Protein AF-A0A1F3LZX2-F1 (afdb_monomer)

Nearest PDB structures (foldseek):
  1nj1-assembly1_A  TM=4.789E-01  e=1.862E+00  Methanothermobacter thermautotrophicus
  2p1r-assembly2_D  TM=4.042E-01  e=1.239E+00  Salmonella enterica subsp. enterica serovar Typhimurium str. LT2
  8rpt-assembly1_B  TM=3.269E-01  e=1.862E+00  Homo sapiens
  7pb1-assembly1_B-2  TM=2.565E-01  e=4.502E+00  Homo sapiens

Radius of gyration: 14.02 Å; Cα contacts (8 Å, |Δi|>4): 93; chains: 1; bounding box: 33×24×38 Å

pLDDT: mean 84.74, std 18.29, range [30.47, 96.12]

Solvent-accessible surface area (backbone atoms only — not comparable to full-atom values): 5319 Å² total; per-residue (Å²): 135,75,66,58,83,39,42,31,30,54,59,66,54,63,67,39,61,75,76,39,46,67,56,53,53,52,51,51,53,52,45,48,75,74,55,38,47,70,41,68,58,88,82,59,65,61,72,28,57,73,35,41,76,72,74,40,42,84,76,17,51,68,33,40,54,47,40,48,67,59,47,69,86,34,80,43,62,54,69,78,86,84,72,89,71,80,75,128

Sequence (88 aa):
MNLKEKKVGLFIPCYIDQFYPQVGVASLELLQKLGLDVRYPMKQTCCGQPLANSGAEKKAIKTYQNFVRNFSEFDYFSKRAHEYRISE

Secondary structure (DSSP, 8-state):
--GGGSEEE----HHHHHH-HHHHHHHHHHHHHTT-EEE--TT----SHHHHHTT-HHHHHHHHHHHHHHHTT-SEE---TT------

Foldseek 3Di:
DDQLVFEEEEDDAPCCVPPPVVVSVVVVVVCVVVNHNYDYQPQQDHCLVVCVVVVNVVVSVVNPVSVCVSPVVGPYYDDPPPDPDPPD

Mean predicted aligned error: 6.31 Å

Structure (mmCIF, N/CA/C/O backbone):
data_AF-A0A1F3LZX2-F1
#
_entry.id   AF-A0A1F3LZX2-F1
#
loop_
_atom_site.group_PDB
_atom_site.id
_atom_site.type_symbol
_atom_site.label_atom_id
_atom_site.label_alt_id
_atom_site.label_comp_id
_atom_site.label_asym_id
_atom_site.label_entity_id
_atom_site.label_seq_id
_atom_site.pdbx_PDB_ins_code
_atom_site.Cartn_x
_atom_site.Cartn_y
_atom_site.Cartn_z
_atom_site.occupancy
_atom_site.B_iso_or_equiv
_atom_site.auth_seq_id
_atom_site.auth_comp_id
_atom_site.auth_asym_id
_atom_site.auth_atom_id
_atom_site.pdbx_PDB_model_num
ATOM 1 N N . MET A 1 1 ? 4.414 3.241 23.273 1.00 59.94 1 MET A N 1
ATOM 2 C CA . MET A 1 1 ? 3.961 4.034 22.108 1.00 59.94 1 MET A CA 1
ATOM 3 C C . MET A 1 1 ? 2.493 3.710 21.856 1.00 59.94 1 MET A C 1
ATOM 5 O O . MET A 1 1 ? 2.176 2.529 21.798 1.00 59.94 1 MET A O 1
ATOM 9 N N . ASN A 1 2 ? 1.599 4.706 21.805 1.00 72.00 2 ASN A N 1
ATOM 10 C CA . ASN A 1 2 ? 0.157 4.493 21.615 1.00 72.00 2 ASN A CA 1
ATOM 11 C C . ASN A 1 2 ? -0.175 4.460 20.114 1.00 72.00 2 ASN A C 1
ATOM 13 O O . ASN A 1 2 ? -0.091 5.480 19.439 1.00 72.00 2 ASN A O 1
ATOM 17 N N . LEU A 1 3 ? -0.533 3.288 19.586 1.00 72.44 3 LEU A N 1
ATO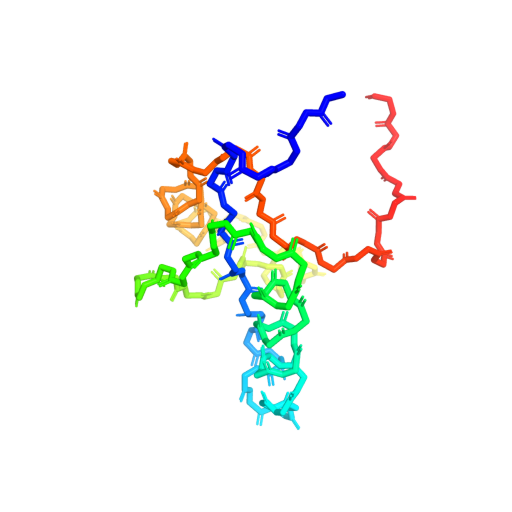M 18 C CA . LEU A 1 3 ? -0.870 3.119 18.167 1.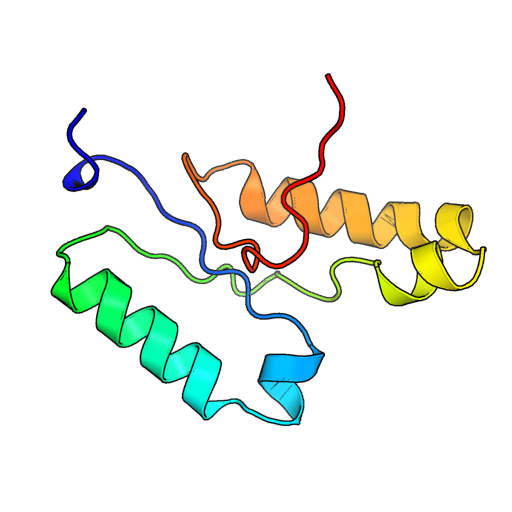00 72.44 3 LEU A CA 1
ATOM 19 C C . LEU A 1 3 ? -2.228 3.737 17.791 1.00 72.44 3 LEU A C 1
ATOM 21 O O . LEU A 1 3 ? -2.480 3.962 16.613 1.00 72.44 3 LEU A O 1
ATOM 25 N N . LYS A 1 4 ? -3.093 4.038 18.767 1.00 75.12 4 LYS A N 1
ATOM 26 C CA . LYS A 1 4 ? -4.449 4.555 18.516 1.00 75.12 4 LYS A CA 1
ATOM 27 C C . LYS A 1 4 ? -4.484 6.015 18.054 1.00 75.12 4 LYS A C 1
ATOM 29 O O . LYS A 1 4 ? -5.470 6.438 17.470 1.00 75.12 4 LYS A O 1
ATOM 34 N N . GLU A 1 5 ? -3.421 6.776 18.300 1.00 80.19 5 GLU A N 1
ATOM 35 C CA . GLU A 1 5 ? -3.294 8.184 17.884 1.00 80.19 5 GLU A CA 1
ATOM 36 C C . GLU A 1 5 ? -2.687 8.338 16.479 1.00 80.19 5 GLU A C 1
ATOM 38 O O . GLU A 1 5 ? -2.497 9.452 15.997 1.00 80.19 5 GLU A O 1
ATOM 43 N N . LYS A 1 6 ? -2.338 7.222 15.831 1.00 82.25 6 LYS A N 1
ATOM 44 C CA . LYS A 1 6 ? -1.590 7.188 14.576 1.00 82.25 6 LYS A CA 1
ATOM 45 C C . LYS A 1 6 ? -2.511 6.878 13.402 1.00 82.25 6 LYS A C 1
ATOM 47 O O . LYS A 1 6 ? -3.346 5.979 13.489 1.00 82.25 6 LYS A O 1
ATOM 52 N N . LYS A 1 7 ? -2.328 7.597 12.292 1.00 89.31 7 LYS A N 1
ATOM 53 C CA . LYS A 1 7 ? -3.074 7.368 11.049 1.00 89.31 7 LYS A CA 1
ATOM 54 C C . LYS A 1 7 ? -2.443 6.215 10.281 1.00 89.31 7 LYS A C 1
ATOM 56 O O . LYS A 1 7 ? -1.261 6.272 9.934 1.00 89.31 7 LYS A O 1
ATOM 61 N N . VAL A 1 8 ? -3.232 5.188 9.984 1.00 92.88 8 VAL A N 1
ATOM 62 C CA . VAL A 1 8 ? -2.784 3.985 9.276 1.00 92.88 8 VAL A CA 1
ATOM 63 C C . VAL A 1 8 ? -3.334 3.975 7.853 1.00 92.88 8 VAL A C 1
ATOM 65 O O . VAL A 1 8 ? -4.541 3.899 7.646 1.00 92.88 8 VAL A O 1
ATOM 68 N N . GLY A 1 9 ? -2.449 4.004 6.859 1.00 93.88 9 GLY A N 1
ATOM 69 C CA . GLY A 1 9 ? -2.800 3.837 5.451 1.00 93.88 9 GLY A CA 1
ATOM 70 C C . GLY A 1 9 ? -2.906 2.360 5.074 1.00 93.88 9 GLY A C 1
ATOM 71 O O . GLY A 1 9 ? -1.907 1.640 5.052 1.00 93.88 9 GLY A O 1
ATOM 72 N N . LEU A 1 10 ? -4.104 1.888 4.741 1.00 93.88 10 LEU A N 1
ATOM 73 C CA . LEU A 1 10 ? -4.324 0.534 4.241 1.00 93.88 10 LEU A CA 1
ATOM 74 C C . LEU A 1 10 ? -3.981 0.471 2.748 1.00 93.88 10 LEU A C 1
ATOM 76 O O . LEU A 1 10 ? -4.723 0.974 1.900 1.00 93.88 10 LEU A O 1
ATOM 80 N N . PHE A 1 11 ? -2.850 -0.160 2.439 1.00 94.69 11 PHE A N 1
ATOM 81 C CA . PHE A 1 11 ? -2.462 -0.492 1.073 1.00 94.69 11 PHE A CA 1
ATOM 82 C C . PHE A 1 11 ? -2.966 -1.887 0.709 1.00 94.69 11 PHE A C 1
ATOM 84 O O . PHE A 1 11 ? -2.610 -2.869 1.365 1.00 94.69 11 PHE A O 1
ATOM 91 N N . ILE A 1 12 ? -3.748 -1.978 -0.367 1.00 92.88 12 ILE A N 1
ATOM 92 C CA . ILE A 1 12 ? -4.204 -3.249 -0.929 1.00 92.88 12 ILE A CA 1
ATOM 93 C C . ILE A 1 12 ? -3.460 -3.494 -2.248 1.00 92.88 12 ILE A C 1
ATOM 95 O O . ILE A 1 12 ? -3.706 -2.798 -3.233 1.00 92.88 12 ILE A O 1
ATOM 99 N N . PRO A 1 13 ? -2.541 -4.478 -2.304 1.00 91.56 13 PRO A N 1
ATOM 100 C CA . PRO A 1 13 ? -1.865 -4.828 -3.546 1.00 91.56 13 PRO A CA 1
ATOM 101 C C . PRO A 1 13 ? -2.862 -5.288 -4.610 1.00 91.56 13 PRO A C 1
ATOM 103 O O . PRO A 1 13 ? -3.798 -6.020 -4.293 1.00 91.56 13 PRO A O 1
ATOM 106 N N . CYS A 1 14 ? -2.592 -4.978 -5.881 1.00 92.00 14 CYS A N 1
ATOM 107 C CA . CYS A 1 14 ? -3.438 -5.403 -7.003 1.00 92.00 14 CYS A CA 1
ATOM 108 C C . CYS A 1 14 ? -3.696 -6.918 -7.020 1.00 92.00 14 CYS A C 1
ATOM 110 O O . CYS A 1 14 ? -4.794 -7.355 -7.321 1.00 92.00 14 CYS A O 1
ATOM 112 N N . TYR A 1 15 ? -2.716 -7.734 -6.632 1.00 91.25 15 TYR A N 1
ATOM 113 C CA . TYR A 1 15 ? -2.908 -9.179 -6.524 1.00 91.25 15 TYR A CA 1
ATOM 114 C C . TYR A 1 15 ? -3.945 -9.570 -5.456 1.00 91.25 15 TYR A C 1
ATOM 116 O O . TYR A 1 15 ? -4.734 -10.484 -5.663 1.00 91.25 15 TYR A O 1
ATOM 124 N N . ILE A 1 16 ? -3.961 -8.881 -4.312 1.00 93.75 16 ILE A N 1
ATOM 125 C CA . ILE A 1 16 ? -4.966 -9.132 -3.272 1.00 93.75 16 ILE A CA 1
ATOM 126 C C . ILE A 1 16 ? -6.334 -8.674 -3.757 1.00 93.75 16 ILE A C 1
ATOM 128 O O . ILE A 1 16 ? -7.283 -9.437 -3.661 1.00 93.75 16 ILE A O 1
ATOM 132 N N . ASP A 1 17 ? -6.414 -7.475 -4.325 1.00 91.56 17 ASP A N 1
ATOM 133 C CA . ASP A 1 17 ? -7.660 -6.919 -4.849 1.00 91.56 17 ASP A CA 1
ATOM 134 C C . ASP A 1 17 ? -8.316 -7.831 -5.902 1.00 91.56 17 ASP A C 1
ATOM 136 O O . ASP A 1 17 ? -9.515 -8.083 -5.855 1.00 91.56 17 ASP A O 1
ATOM 140 N N . GLN A 1 18 ? -7.515 -8.394 -6.810 1.00 93.00 18 GLN A N 1
ATOM 141 C CA . GLN A 1 18 ? -8.023 -9.183 -7.934 1.00 93.00 18 GLN A CA 1
ATOM 142 C C . GLN A 1 18 ? -8.276 -10.659 -7.597 1.00 93.00 18 GLN A C 1
ATOM 144 O O . GLN A 1 18 ? -9.205 -11.251 -8.139 1.00 93.00 18 GLN A O 1
ATOM 149 N N . PHE A 1 19 ? -7.460 -11.273 -6.731 1.00 95.38 19 PHE A N 1
ATOM 150 C CA . PHE A 1 19 ? -7.519 -12.724 -6.493 1.00 95.38 19 PHE A CA 1
ATOM 151 C C . PHE A 1 19 ? -7.994 -13.111 -5.089 1.00 95.38 19 PHE A C 1
ATOM 153 O O . PHE A 1 19 ? -8.521 -14.207 -4.909 1.00 95.38 19 PHE A O 1
ATOM 160 N N . TYR A 1 20 ? -7.814 -12.240 -4.093 1.00 95.88 20 TYR A N 1
ATOM 161 C CA . TYR A 1 20 ? -8.142 -12.526 -2.691 1.00 95.88 20 TYR A CA 1
ATOM 162 C C . TYR A 1 20 ? -8.754 -11.309 -1.973 1.00 95.88 20 TYR A C 1
ATOM 164 O O . TYR A 1 20 ? -8.257 -10.921 -0.908 1.00 95.88 20 TYR A O 1
ATOM 172 N N . PRO A 1 21 ? -9.818 -10.683 -2.509 1.00 94.44 21 PRO A N 1
ATOM 173 C CA . PRO A 1 21 ? -10.371 -9.441 -1.960 1.00 94.44 21 PRO A CA 1
ATOM 174 C C . PRO A 1 21 ? -10.797 -9.570 -0.490 1.00 94.44 21 PRO A C 1
ATOM 176 O O . PRO A 1 21 ? -10.651 -8.628 0.291 1.00 94.44 21 PRO A O 1
ATOM 179 N N . GLN A 1 22 ? -11.223 -10.765 -0.065 1.00 95.31 22 GLN A N 1
ATOM 180 C CA . GLN A 1 22 ? -11.560 -11.071 1.326 1.00 95.31 22 GLN A CA 1
ATOM 181 C C . GLN A 1 22 ? -10.394 -10.841 2.296 1.00 95.31 22 GLN A C 1
ATOM 183 O O . GLN A 1 22 ? -10.621 -10.505 3.453 1.00 95.31 22 GLN A O 1
ATOM 188 N N . VAL A 1 23 ? -9.144 -10.974 1.838 1.00 95.31 23 VAL A N 1
ATOM 189 C CA . VAL A 1 23 ? -7.959 -10.692 2.660 1.00 95.31 23 VAL A CA 1
ATOM 190 C C . VAL A 1 23 ? -7.836 -9.193 2.922 1.00 95.31 23 VAL A C 1
ATOM 192 O O . VAL A 1 23 ? -7.481 -8.799 4.032 1.00 95.31 23 VAL A O 1
ATOM 195 N N . GLY A 1 24 ? -8.164 -8.347 1.940 1.00 93.25 24 GLY A N 1
ATOM 196 C CA . GLY A 1 24 ? -8.190 -6.896 2.12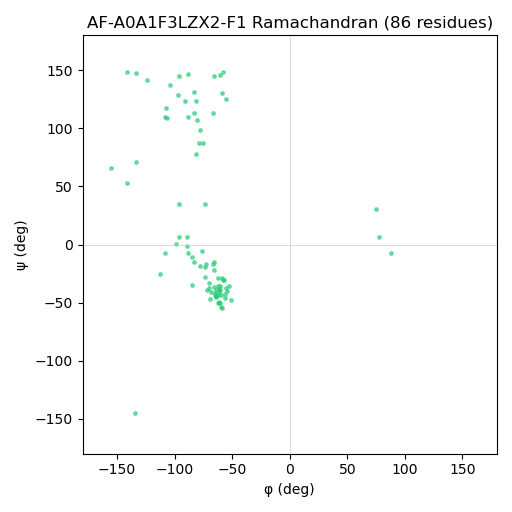4 1.00 93.25 24 GLY A CA 1
ATOM 197 C C . GLY A 1 24 ? -9.256 -6.468 3.133 1.00 93.25 24 GLY A C 1
ATOM 198 O O . GLY A 1 24 ? -8.957 -5.708 4.054 1.00 93.25 24 GLY A O 1
ATOM 199 N N . VAL A 1 25 ? -10.461 -7.034 3.017 1.00 95.12 25 VAL A N 1
ATOM 200 C CA . VAL A 1 25 ? -11.570 -6.792 3.956 1.00 95.12 25 VAL A CA 1
ATOM 201 C C . VAL A 1 25 ? -11.213 -7.267 5.366 1.00 95.12 25 VAL A C 1
ATOM 203 O O . VAL A 1 25 ? -11.288 -6.486 6.309 1.00 95.12 2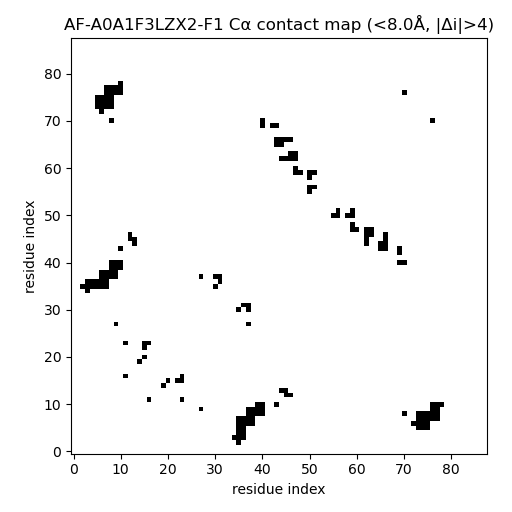5 VAL A O 1
ATOM 206 N N . ALA A 1 26 ? -10.725 -8.501 5.515 1.00 96.06 26 ALA A N 1
ATOM 207 C CA . ALA A 1 26 ? -10.316 -9.039 6.812 1.00 96.06 26 ALA A CA 1
ATOM 208 C C . ALA A 1 26 ? -9.186 -8.218 7.460 1.00 96.06 26 ALA A C 1
ATOM 210 O O . ALA A 1 26 ? -9.173 -8.032 8.677 1.00 96.06 26 ALA A O 1
ATOM 211 N N . SER A 1 27 ? -8.254 -7.688 6.658 1.00 94.69 27 SER A N 1
ATOM 212 C CA . SER A 1 27 ? -7.196 -6.798 7.153 1.00 94.69 27 SER A CA 1
ATOM 213 C C . SER A 1 27 ? -7.774 -5.494 7.705 1.00 94.69 27 SER A C 1
ATOM 215 O O . SER A 1 27 ? -7.381 -5.069 8.790 1.00 94.69 27 SER A O 1
ATOM 217 N N . LEU A 1 28 ? -8.728 -4.880 6.995 1.00 94.06 28 LEU A N 1
ATOM 218 C CA . LEU A 1 28 ? -9.427 -3.685 7.468 1.00 94.06 28 LEU A CA 1
ATOM 219 C C . LEU A 1 28 ? -10.171 -3.964 8.781 1.00 94.06 28 LEU A C 1
ATOM 221 O O . LEU A 1 28 ? -9.976 -3.239 9.756 1.00 94.06 28 LEU A O 1
ATOM 225 N N . GLU A 1 29 ? -10.966 -5.034 8.826 1.00 95.62 29 GLU A N 1
ATOM 226 C CA . GLU A 1 29 ? -11.748 -5.412 10.008 1.00 95.62 29 GLU A CA 1
ATOM 227 C C . GLU A 1 29 ? -10.864 -5.665 11.231 1.00 95.62 29 GLU A C 1
ATOM 229 O O . GLU A 1 29 ? -11.186 -5.225 12.335 1.00 95.62 29 GLU A O 1
ATOM 234 N N . LEU A 1 30 ? -9.740 -6.366 11.055 1.00 94.00 30 LEU A N 1
ATOM 235 C CA . LEU A 1 30 ? -8.793 -6.628 12.135 1.00 94.00 30 LEU A CA 1
ATOM 236 C C . LEU A 1 30 ? -8.225 -5.323 12.700 1.00 94.00 30 LEU A C 1
ATOM 238 O O . LEU A 1 30 ? -8.233 -5.121 13.914 1.00 94.00 30 LEU A O 1
ATOM 242 N N . LEU A 1 31 ? -7.754 -4.426 11.833 1.00 92.31 31 LEU A N 1
ATOM 243 C CA . LEU A 1 31 ? -7.171 -3.156 12.262 1.00 92.31 31 LEU A CA 1
ATOM 244 C C . LEU A 1 31 ? -8.216 -2.249 12.939 1.00 92.31 31 LEU A C 1
ATOM 246 O O . LEU A 1 31 ? -7.907 -1.597 13.937 1.00 92.31 31 LEU A O 1
ATOM 250 N N . GLN A 1 32 ? -9.465 -2.263 12.464 1.00 92.38 32 GLN A N 1
ATOM 251 C CA . GLN A 1 32 ? -10.585 -1.570 13.109 1.00 92.38 32 GLN A CA 1
ATOM 252 C C . GLN A 1 32 ? -10.917 -2.161 14.487 1.00 92.38 32 GLN A C 1
ATOM 254 O O . GLN A 1 32 ? -11.111 -1.407 15.439 1.00 92.38 32 GLN A O 1
ATOM 259 N N . LYS A 1 33 ? -10.918 -3.494 14.638 1.00 93.75 33 LYS A N 1
ATOM 260 C CA . LYS A 1 33 ? -11.125 -4.171 15.936 1.00 93.75 33 LYS A CA 1
ATOM 261 C C . LYS A 1 33 ? -10.036 -3.841 16.959 1.00 93.75 33 LYS A C 1
ATOM 263 O O . LYS A 1 33 ? -10.311 -3.814 18.154 1.00 93.75 33 LYS A O 1
ATOM 268 N N . LEU A 1 34 ? -8.819 -3.550 16.501 1.00 91.31 34 LEU A N 1
ATOM 269 C CA . LEU A 1 34 ? -7.722 -3.068 17.349 1.00 91.31 34 LEU A CA 1
ATOM 270 C C . LEU A 1 34 ? -7.864 -1.581 17.739 1.00 91.31 34 LEU A C 1
ATOM 272 O O . LEU A 1 34 ? -7.093 -1.083 18.563 1.00 91.31 34 LEU A O 1
ATOM 276 N N . GLY A 1 35 ? -8.861 -0.876 17.193 1.00 91.25 35 GLY A N 1
ATOM 277 C CA . GLY A 1 35 ? -9.150 0.526 17.490 1.00 91.25 35 GLY A CA 1
ATOM 278 C C . GLY A 1 35 ? -8.179 1.512 16.839 1.00 91.25 35 GLY A C 1
ATOM 279 O O . GLY A 1 35 ? -7.901 2.551 17.433 1.00 91.25 35 GLY A O 1
ATOM 280 N N . LEU A 1 36 ? -7.627 1.173 15.670 1.00 91.75 36 LEU A N 1
ATOM 281 C CA . LEU A 1 36 ? -6.721 2.034 14.899 1.00 91.75 36 LEU A CA 1
ATOM 282 C C . LEU A 1 36 ? -7.504 2.953 13.938 1.00 91.75 36 LEU A C 1
ATOM 284 O O . LEU A 1 36 ? -8.519 2.534 13.379 1.00 91.75 36 LEU A O 1
ATOM 288 N N . ASP A 1 37 ? -7.012 4.175 13.690 1.00 92.06 37 ASP A N 1
ATOM 289 C CA . ASP A 1 37 ? -7.543 5.066 12.637 1.00 92.06 37 ASP A CA 1
ATOM 290 C C . ASP A 1 37 ? -7.001 4.635 11.270 1.00 92.06 37 ASP A C 1
ATOM 292 O O . ASP A 1 37 ? -5.943 5.077 10.815 1.00 92.06 37 ASP A O 1
ATOM 296 N N . VAL A 1 38 ? -7.713 3.707 10.634 1.00 93.75 38 VAL A N 1
ATOM 297 C CA . VAL A 1 38 ? -7.331 3.117 9.349 1.00 93.75 38 VAL A CA 1
ATOM 298 C C . VAL A 1 38 ? -8.050 3.827 8.214 1.00 93.75 38 VAL A C 1
ATOM 300 O O . VAL A 1 38 ? -9.277 3.928 8.203 1.00 93.75 38 VAL A O 1
ATOM 303 N N . ARG A 1 39 ? -7.295 4.262 7.207 1.00 93.19 39 ARG A N 1
ATOM 304 C CA . ARG A 1 39 ? -7.817 4.893 5.995 1.00 93.19 39 ARG A CA 1
ATOM 305 C C . ARG A 1 39 ? -7.350 4.140 4.766 1.00 93.19 39 ARG A C 1
ATOM 307 O O . ARG A 1 39 ? -6.205 3.714 4.686 1.00 93.19 39 ARG A O 1
ATOM 314 N N . TYR A 1 40 ? -8.233 4.029 3.784 1.00 92.38 40 TYR A N 1
ATOM 315 C CA . TYR A 1 40 ? -7.922 3.476 2.472 1.00 92.38 40 TYR A CA 1
ATOM 316 C C . TYR A 1 40 ? -7.857 4.621 1.444 1.00 92.38 40 TYR A C 1
ATOM 318 O O . TYR A 1 40 ? -8.896 5.207 1.127 1.00 92.38 40 TYR A O 1
ATOM 326 N N . PRO A 1 41 ? -6.665 4.990 0.931 1.00 91.75 41 PRO A N 1
ATOM 327 C CA . PRO A 1 41 ? -6.544 6.037 -0.082 1.00 91.75 41 PRO A CA 1
ATOM 328 C C . PRO A 1 41 ? -7.179 5.600 -1.403 1.00 91.75 41 PRO A C 1
ATOM 330 O O . PRO A 1 41 ? -6.660 4.716 -2.080 1.00 91.75 41 PRO A O 1
ATOM 333 N N . MET A 1 42 ? -8.271 6.249 -1.813 1.00 90.94 42 MET A N 1
ATOM 334 C CA . MET A 1 42 ? -9.001 5.898 -3.046 1.00 90.94 42 MET A CA 1
ATOM 335 C C . MET A 1 42 ? -8.202 6.141 -4.337 1.00 90.94 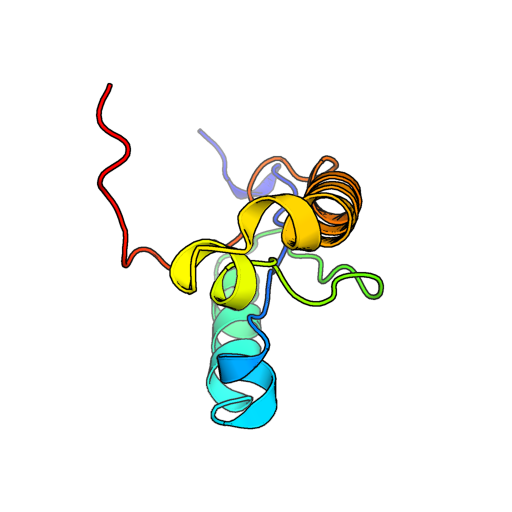42 MET A C 1
ATOM 337 O O . MET A 1 42 ? -8.583 5.660 -5.397 1.00 90.94 42 MET A O 1
ATOM 341 N N . LYS A 1 43 ? -7.107 6.909 -4.266 1.00 91.25 43 LYS A N 1
ATOM 342 C CA . LYS A 1 43 ? -6.218 7.200 -5.403 1.00 91.25 43 LYS A CA 1
ATOM 343 C C . LYS A 1 43 ? -4.990 6.277 -5.452 1.00 91.25 43 LYS A C 1
ATOM 345 O O . LYS A 1 43 ? -4.101 6.492 -6.285 1.00 91.25 43 LYS A O 1
ATOM 350 N N . GLN A 1 44 ? -4.914 5.265 -4.579 1.00 89.88 44 GLN A N 1
ATOM 351 C CA . GLN A 1 44 ? -3.879 4.237 -4.673 1.00 89.88 44 GLN A CA 1
ATOM 352 C C . GLN A 1 44 ? -4.068 3.406 -5.948 1.00 89.88 44 GLN A C 1
ATOM 354 O O . GLN A 1 44 ? -5.184 3.166 -6.398 1.00 89.88 44 GLN A O 1
ATOM 359 N N . THR A 1 45 ? -2.962 2.977 -6.546 1.00 89.69 45 THR A N 1
ATOM 360 C CA . THR A 1 45 ? -2.953 2.187 -7.786 1.00 89.69 45 THR A CA 1
ATOM 361 C C . THR A 1 45 ? -1.975 1.018 -7.632 1.00 89.69 45 THR A C 1
ATOM 363 O O . THR A 1 45 ? -1.793 0.482 -6.543 1.00 89.69 45 THR A O 1
ATOM 366 N N . CYS A 1 46 ? -1.278 0.635 -8.704 1.00 90.38 46 CYS A N 1
ATOM 367 C CA . CYS A 1 46 ? -0.123 -0.253 -8.619 1.00 90.38 46 CYS A CA 1
ATOM 368 C C . CYS A 1 46 ? 0.964 0.332 -7.689 1.00 90.38 46 CYS A C 1
ATOM 370 O O . CYS A 1 46 ? 1.125 1.549 -7.620 1.00 90.38 46 CYS A O 1
ATOM 372 N N . CYS A 1 47 ? 1.726 -0.534 -7.011 1.00 92.00 47 CYS A N 1
ATOM 373 C CA . CYS A 1 47 ? 2.940 -0.166 -6.268 1.00 92.00 47 CYS A CA 1
ATOM 374 C C . CYS A 1 47 ? 4.201 -0.126 -7.147 1.00 92.00 47 CYS A C 1
ATOM 376 O O . CYS A 1 47 ? 5.240 0.344 -6.707 1.00 92.00 47 CYS A O 1
ATOM 378 N N . GLY A 1 48 ? 4.133 -0.627 -8.384 1.00 93.12 48 GLY A N 1
ATOM 379 C CA . GLY A 1 48 ? 5.251 -0.655 -9.336 1.00 93.12 48 GLY A CA 1
ATOM 380 C C . GLY A 1 48 ? 6.155 -1.886 -9.227 1.00 93.12 48 GLY A C 1
ATOM 381 O O . GLY A 1 48 ? 6.976 -2.106 -10.113 1.00 93.12 48 GLY A O 1
ATOM 382 N N . GLN A 1 49 ? 5.956 -2.736 -8.218 1.00 92.25 49 GLN A N 1
ATOM 383 C CA . GLN A 1 49 ? 6.791 -3.913 -7.954 1.00 92.25 49 GLN A CA 1
ATOM 384 C C . GLN A 1 49 ? 6.932 -4.880 -9.153 1.00 92.25 49 GLN A C 1
ATOM 386 O O . GLN A 1 49 ? 8.052 -5.307 -9.418 1.00 92.25 49 GLN A O 1
ATOM 391 N N . PRO A 1 50 ? 5.891 -5.173 -9.966 1.00 92.75 50 PRO A N 1
ATOM 392 C CA . PRO A 1 50 ? 6.069 -6.018 -11.155 1.00 92.75 50 PRO A CA 1
ATOM 393 C C . PRO A 1 50 ? 7.028 -5.429 -12.206 1.00 92.75 50 PRO A C 1
ATOM 395 O O . PRO A 1 50 ? 7.778 -6.158 -12.856 1.00 92.75 50 PRO A O 1
ATOM 398 N N . LEU A 1 51 ? 7.029 -4.101 -12.373 1.00 93.25 51 LEU A N 1
ATOM 399 C CA . LEU A 1 51 ? 7.949 -3.414 -13.286 1.00 93.25 51 LEU A CA 1
ATOM 400 C C . LEU A 1 51 ? 9.376 -3.415 -12.729 1.00 93.25 51 LEU A C 1
ATOM 402 O O . LEU A 1 51 ? 10.321 -3.619 -13.483 1.00 93.25 51 LEU A O 1
ATOM 406 N N . ALA A 1 52 ? 9.528 -3.237 -11.416 1.00 93.19 52 ALA A N 1
ATOM 407 C CA . ALA A 1 52 ? 10.815 -3.342 -10.732 1.00 93.19 52 ALA A CA 1
ATOM 408 C C . ALA A 1 52 ? 11.434 -4.735 -10.919 1.00 93.19 52 ALA A C 1
ATOM 410 O O . ALA A 1 52 ? 12.537 -4.870 -11.444 1.00 93.19 52 ALA A O 1
ATOM 411 N N . ASN A 1 53 ? 10.667 -5.774 -10.582 1.00 92.75 53 ASN A N 1
ATOM 412 C CA . ASN A 1 53 ? 11.113 -7.166 -10.588 1.00 92.75 53 ASN A CA 1
ATOM 413 C C . ASN A 1 53 ? 11.445 -7.691 -11.994 1.00 92.75 53 ASN A C 1
ATOM 415 O O . ASN A 1 53 ? 12.187 -8.656 -12.126 1.00 92.75 53 ASN A O 1
ATOM 419 N N . SER A 1 54 ? 10.912 -7.064 -13.048 1.00 95.62 54 SER A N 1
ATOM 420 C CA . SER A 1 54 ? 11.217 -7.400 -14.448 1.00 95.62 54 SER A CA 1
ATOM 421 C C . SER A 1 54 ? 12.414 -6.627 -15.022 1.00 95.62 54 SER A C 1
ATOM 423 O O . SER A 1 54 ? 12.680 -6.711 -16.219 1.00 95.62 54 SER A O 1
ATOM 425 N N . GLY A 1 55 ? 13.129 -5.848 -14.200 1.00 95.19 55 GLY A N 1
ATOM 426 C CA . GLY A 1 55 ? 14.253 -5.010 -14.633 1.00 95.19 55 GLY A CA 1
ATOM 427 C C . GLY A 1 55 ? 13.832 -3.711 -15.332 1.00 95.19 55 GLY A C 1
ATOM 428 O O . GLY A 1 55 ? 14.673 -2.957 -15.818 1.00 95.19 55 GLY A O 1
ATOM 429 N N . ALA A 1 56 ? 12.533 -3.403 -15.367 1.00 95.62 56 ALA A N 1
ATOM 430 C CA . ALA A 1 56 ? 11.971 -2.204 -15.979 1.00 95.62 56 ALA A CA 1
ATOM 431 C C . ALA A 1 56 ? 11.739 -1.072 -14.958 1.00 95.62 56 ALA A C 1
ATOM 433 O O . ALA A 1 56 ? 10.791 -0.296 -15.091 1.00 95.62 56 ALA A O 1
ATOM 434 N N . GLU A 1 57 ? 12.607 -0.938 -13.953 1.00 94.44 57 GLU A N 1
ATOM 435 C CA . GLU A 1 57 ? 12.443 0.001 -12.833 1.00 94.44 57 GLU A CA 1
ATOM 436 C C . GLU A 1 57 ? 12.243 1.458 -13.278 1.00 94.44 57 GLU A C 1
ATOM 438 O O . GLU A 1 57 ? 11.388 2.166 -12.746 1.00 94.44 57 GLU A O 1
ATOM 443 N N . LYS A 1 58 ? 12.933 1.902 -14.338 1.00 96.12 58 LYS A N 1
ATOM 444 C CA . LYS A 1 58 ? 12.734 3.249 -14.905 1.00 96.12 58 LYS A CA 1
ATOM 445 C C . LYS A 1 58 ? 11.280 3.511 -15.321 1.00 96.12 58 LYS A C 1
ATOM 447 O O . LYS A 1 58 ? 10.812 4.644 -15.241 1.00 96.12 58 LYS A O 1
ATOM 452 N N . LYS A 1 59 ? 10.541 2.474 -15.736 1.00 95.19 59 LYS A N 1
ATOM 453 C CA . LYS A 1 59 ? 9.110 2.570 -16.075 1.00 95.19 59 LYS A CA 1
ATOM 454 C C . LYS A 1 59 ? 8.215 2.613 -14.829 1.00 95.19 59 LYS A C 1
ATOM 456 O O . LYS A 1 59 ? 7.076 3.058 -14.929 1.00 95.19 59 LYS A O 1
ATOM 461 N N . ALA A 1 60 ? 8.716 2.193 -13.666 1.00 95.00 60 ALA A N 1
ATOM 462 C CA . ALA A 1 60 ? 7.986 2.180 -12.400 1.00 95.00 60 ALA A CA 1
ATOM 463 C C . ALA A 1 60 ? 7.985 3.537 -11.671 1.00 95.00 60 ALA A C 1
ATOM 465 O O . ALA A 1 60 ? 7.144 3.749 -10.801 1.00 95.00 60 ALA A O 1
ATOM 466 N N . ILE A 1 61 ? 8.860 4.481 -12.050 1.00 94.69 61 ILE A N 1
ATOM 467 C CA . ILE A 1 61 ? 9.058 5.768 -11.350 1.00 94.69 61 ILE A CA 1
ATOM 468 C C . ILE A 1 61 ? 7.742 6.524 -11.114 1.00 94.69 61 ILE A C 1
ATOM 470 O O . ILE A 1 61 ? 7.473 6.966 -9.998 1.00 94.69 61 ILE A O 1
ATOM 474 N N . LYS A 1 62 ? 6.887 6.652 -12.138 1.00 94.19 62 LYS A N 1
ATOM 475 C CA . LYS A 1 62 ? 5.588 7.344 -12.006 1.00 94.19 62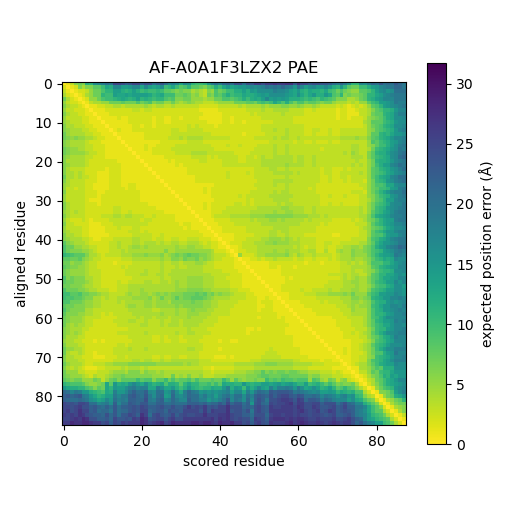 LYS A CA 1
ATOM 476 C C . LYS A 1 62 ? 4.673 6.657 -10.990 1.00 94.19 62 LYS A C 1
ATOM 478 O O . LYS A 1 62 ? 3.973 7.319 -10.227 1.00 94.19 62 LYS A O 1
ATOM 483 N N . THR A 1 63 ? 4.703 5.331 -10.965 1.00 93.19 63 THR A N 1
ATOM 484 C CA . THR A 1 63 ? 3.924 4.509 -10.040 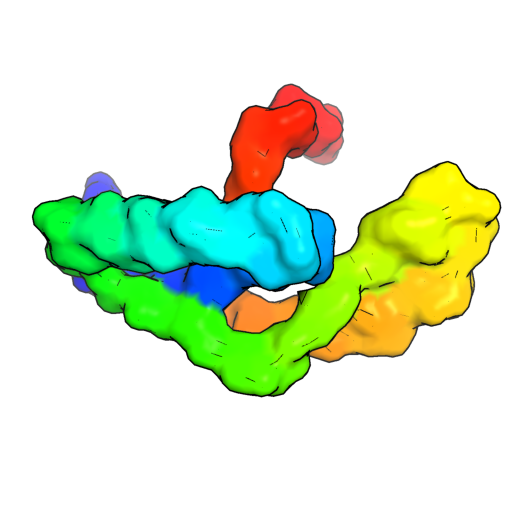1.00 93.19 63 THR A CA 1
ATOM 485 C C . THR A 1 63 ? 4.430 4.668 -8.608 1.00 93.19 63 THR A C 1
ATOM 487 O O . THR A 1 63 ? 3.624 4.843 -7.699 1.00 93.19 63 THR A O 1
ATOM 490 N N . TYR A 1 64 ? 5.750 4.720 -8.406 1.00 94.00 64 TYR A N 1
ATOM 491 C CA . TYR A 1 64 ? 6.349 5.010 -7.100 1.00 94.00 64 TYR A CA 1
ATOM 492 C C . TYR A 1 64 ? 5.973 6.398 -6.592 1.00 94.00 64 TYR A C 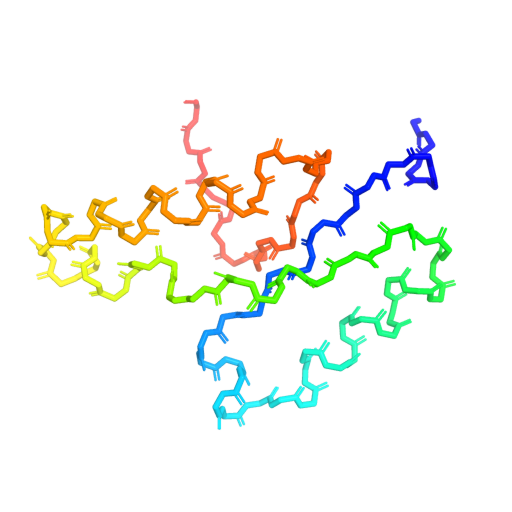1
ATOM 494 O O . TYR A 1 64 ? 5.592 6.547 -5.436 1.00 94.00 64 TYR A O 1
ATOM 502 N N . GLN A 1 65 ? 6.011 7.413 -7.458 1.00 94.31 65 GLN A N 1
ATOM 503 C CA . GLN A 1 65 ? 5.593 8.768 -7.097 1.00 94.31 65 GLN A CA 1
ATOM 504 C C . GLN A 1 65 ? 4.120 8.819 -6.678 1.00 94.31 65 GLN A C 1
ATOM 506 O O . GLN A 1 65 ? 3.787 9.509 -5.714 1.00 94.31 65 GLN A O 1
ATOM 511 N N . ASN A 1 66 ? 3.237 8.091 -7.373 1.00 92.31 66 ASN A N 1
ATOM 512 C CA . ASN A 1 66 ? 1.837 7.983 -6.961 1.00 92.31 66 ASN A CA 1
ATOM 513 C C . ASN A 1 66 ? 1.703 7.262 -5.615 1.00 92.31 66 ASN A C 1
ATOM 515 O O . ASN A 1 66 ? 0.956 7.718 -4.754 1.00 92.31 66 ASN A O 1
ATOM 519 N N . PHE A 1 67 ? 2.439 6.167 -5.419 1.00 93.31 67 PHE A N 1
ATOM 520 C CA . PHE A 1 67 ? 2.442 5.425 -4.163 1.00 93.31 67 PHE A CA 1
ATOM 521 C C . PHE A 1 67 ? 2.873 6.322 -2.996 1.00 93.31 67 PHE A C 1
ATOM 523 O O . PHE A 1 67 ? 2.109 6.508 -2.055 1.00 93.31 67 PHE A O 1
ATOM 530 N N . VAL A 1 68 ? 4.038 6.968 -3.097 1.00 92.50 68 VAL A N 1
ATOM 531 C CA . VAL A 1 68 ? 4.545 7.888 -2.067 1.00 92.50 68 VAL A CA 1
ATOM 532 C C . VAL A 1 68 ? 3.537 8.998 -1.784 1.00 92.50 68 VAL A C 1
ATOM 534 O O . VAL A 1 68 ? 3.222 9.237 -0.627 1.00 92.50 68 VAL A O 1
ATOM 537 N N . ARG A 1 69 ? 2.964 9.625 -2.818 1.00 93.38 69 ARG A N 1
ATOM 538 C CA . ARG A 1 69 ? 1.968 10.696 -2.651 1.00 93.38 69 ARG A CA 1
ATOM 539 C C . ARG A 1 69 ? 0.716 10.244 -1.902 1.00 93.38 69 ARG A C 1
ATOM 541 O O . ARG A 1 69 ? 0.171 11.017 -1.128 1.00 93.38 69 ARG A O 1
ATOM 548 N N . ASN A 1 70 ? 0.239 9.030 -2.165 1.00 92.56 70 ASN A N 1
ATOM 549 C CA . ASN A 1 70 ? -0.943 8.500 -1.492 1.00 92.56 70 ASN A CA 1
ATOM 550 C C . ASN A 1 70 ? -0.663 8.100 -0.050 1.00 92.56 70 ASN A C 1
ATOM 552 O O . ASN A 1 70 ? -1.595 8.108 0.740 1.00 92.56 70 ASN A O 1
ATOM 556 N N . PHE A 1 71 ? 0.574 7.721 0.284 1.00 92.50 71 PHE A N 1
ATOM 557 C CA . PHE A 1 71 ? 0.891 7.176 1.602 1.00 92.50 71 PHE A CA 1
ATOM 558 C C . PHE A 1 71 ? 1.702 8.113 2.512 1.00 92.50 71 PHE A C 1
ATOM 560 O O . PHE A 1 71 ? 1.847 7.818 3.694 1.00 92.50 71 PHE A O 1
ATOM 567 N N . SER A 1 72 ? 2.179 9.258 2.011 1.00 91.19 72 SER A N 1
ATOM 568 C CA . SER A 1 72 ? 3.021 10.203 2.765 1.00 91.19 72 SER A CA 1
ATOM 569 C C . SER A 1 72 ? 2.319 10.904 3.930 1.00 91.19 72 SER A C 1
ATOM 571 O O . SER A 1 72 ? 2.990 11.496 4.767 1.00 91.19 72 SER A O 1
ATOM 573 N N . GLU A 1 73 ? 0.984 10.893 3.970 1.00 87.69 73 GLU A N 1
ATOM 574 C CA . GLU A 1 73 ? 0.195 11.517 5.042 1.00 87.69 73 GLU A CA 1
ATOM 575 C C . GLU A 1 73 ? -0.078 10.590 6.239 1.00 87.69 73 GLU A C 1
ATOM 577 O O . GLU A 1 73 ? -0.626 11.039 7.249 1.00 87.69 73 GLU A O 1
ATOM 582 N N . PHE A 1 74 ? 0.280 9.307 6.128 1.00 89.94 74 PHE A N 1
ATOM 583 C CA . PHE A 1 74 ? 0.081 8.318 7.185 1.00 89.94 74 PHE A CA 1
ATOM 584 C C . PHE A 1 74 ? 1.343 8.140 8.019 1.00 89.94 74 PHE A C 1
ATOM 586 O O . PHE A 1 74 ? 2.456 8.145 7.498 1.00 89.94 74 PHE A O 1
ATOM 593 N N . ASP A 1 75 ? 1.160 7.903 9.315 1.00 84.12 75 ASP A N 1
ATOM 594 C CA . ASP A 1 75 ? 2.260 7.548 10.209 1.00 84.12 75 ASP A CA 1
ATOM 595 C C . ASP A 1 75 ? 2.791 6.135 9.918 1.00 84.12 75 ASP A C 1
ATOM 597 O O . ASP A 1 75 ? 3.980 5.860 10.068 1.00 84.12 75 ASP A O 1
ATOM 601 N N . TYR A 1 76 ? 1.895 5.233 9.506 1.00 83.12 76 TYR A N 1
ATOM 602 C CA . TYR A 1 76 ? 2.194 3.852 9.138 1.00 83.12 76 TYR A CA 1
ATOM 603 C C . TYR A 1 76 ? 1.344 3.443 7.941 1.00 83.12 76 TYR A C 1
ATOM 605 O O . TYR A 1 76 ? 0.196 3.861 7.823 1.00 83.12 76 TYR A O 1
ATOM 613 N N . PHE A 1 77 ? 1.855 2.566 7.082 1.00 78.00 77 PHE A N 1
ATOM 614 C CA . PHE A 1 77 ? 1.036 1.934 6.051 1.00 78.00 77 PHE A CA 1
ATOM 615 C C . PHE A 1 77 ? 1.288 0.429 5.984 1.00 78.00 77 PHE A C 1
ATOM 617 O O . PHE A 1 77 ? 2.390 -0.053 6.258 1.00 78.00 77 PHE A O 1
ATOM 624 N N . SER A 1 78 ? 0.248 -0.333 5.647 1.00 68.31 78 SER A N 1
ATOM 625 C CA . SER A 1 78 ? 0.294 -1.796 5.646 1.00 68.31 78 SER A CA 1
ATOM 626 C C . SER A 1 78 ? 1.072 -2.334 4.437 1.00 68.31 78 SER A C 1
ATOM 628 O O . SER A 1 78 ? 0.507 -2.667 3.396 1.00 68.31 78 SER A O 1
ATOM 630 N N . LYS A 1 79 ? 2.392 -2.464 4.562 1.00 55.47 79 LYS A N 1
ATOM 631 C CA . LYS A 1 79 ? 3.195 -3.315 3.671 1.00 55.47 79 LYS A CA 1
ATOM 632 C C . LYS A 1 79 ? 3.119 -4.755 4.196 1.00 55.47 79 LYS A C 1
ATOM 634 O O . LYS A 1 79 ? 3.311 -4.985 5.388 1.00 55.47 79 LYS A O 1
ATOM 639 N N . ARG A 1 80 ? 2.835 -5.742 3.333 1.00 42.19 80 ARG A N 1
ATOM 640 C CA . ARG A 1 80 ? 2.849 -7.158 3.746 1.00 42.19 80 ARG A CA 1
ATOM 641 C C . ARG A 1 80 ? 4.247 -7.498 4.282 1.00 42.19 80 ARG A C 1
ATOM 643 O O . ARG A 1 80 ? 5.246 -7.224 3.621 1.00 42.19 80 ARG A O 1
ATOM 650 N N . ALA A 1 81 ? 4.312 -8.114 5.457 1.00 37.22 81 ALA A N 1
ATOM 651 C CA . ALA A 1 81 ? 5.543 -8.458 6.169 1.00 37.22 81 ALA A CA 1
ATOM 652 C C . ALA A 1 81 ? 6.322 -9.648 5.560 1.00 37.22 81 ALA A C 1
ATOM 654 O O . ALA A 1 81 ? 6.914 -10.424 6.300 1.00 37.22 81 ALA A O 1
ATOM 655 N N . HIS A 1 82 ? 6.330 -9.819 4.231 1.00 33.53 82 HIS A N 1
ATOM 656 C CA . HIS A 1 82 ? 7.048 -10.936 3.594 1.00 33.53 82 HIS A CA 1
ATOM 657 C C . HIS A 1 82 ? 8.430 -10.578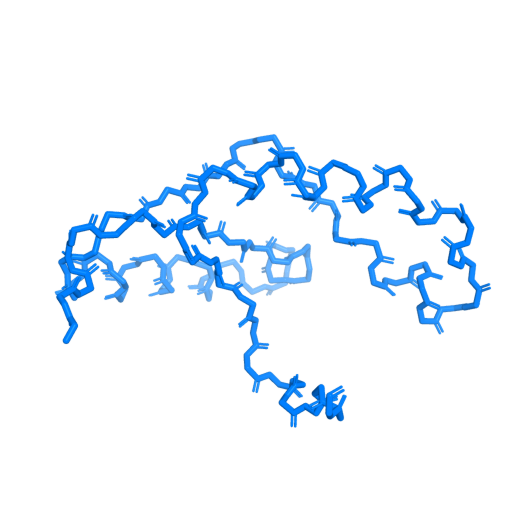 3.025 1.00 33.53 82 HIS A C 1
ATOM 659 O O . HIS A 1 82 ? 9.134 -11.460 2.548 1.00 33.53 82 HIS A O 1
ATOM 665 N N . GLU A 1 83 ? 8.856 -9.320 3.165 1.00 35.06 83 GLU A N 1
ATOM 666 C CA . GLU A 1 83 ? 10.233 -8.870 2.920 1.00 35.06 83 GLU A CA 1
ATOM 667 C C . GLU A 1 83 ? 10.687 -7.972 4.083 1.00 35.06 83 GLU A C 1
ATOM 669 O O . GLU A 1 83 ? 10.815 -6.747 3.977 1.00 35.06 83 GLU A O 1
ATOM 674 N N . TYR A 1 84 ? 10.897 -8.605 5.240 1.00 36.72 84 TYR A N 1
ATOM 675 C CA . TYR A 1 84 ? 11.808 -8.099 6.268 1.00 36.72 84 TYR A CA 1
ATOM 676 C C . TYR A 1 84 ? 13.234 -8.499 5.875 1.00 36.72 84 TYR A C 1
ATOM 678 O O . TYR A 1 84 ? 13.807 -9.467 6.366 1.00 36.72 84 TYR A O 1
ATOM 686 N N . ARG A 1 85 ? 13.783 -7.754 4.917 1.00 33.00 85 ARG A N 1
ATOM 687 C CA . ARG A 1 85 ? 15.224 -7.610 4.704 1.00 33.00 85 ARG A CA 1
ATOM 688 C C . ARG A 1 85 ? 15.468 -6.282 3.993 1.00 33.00 85 ARG A C 1
ATOM 690 O O . ARG A 1 85 ? 15.867 -6.228 2.840 1.00 33.00 85 ARG A O 1
ATOM 697 N N . ILE A 1 86 ? 15.160 -5.196 4.698 1.00 33.19 86 ILE A N 1
ATOM 698 C CA . ILE A 1 86 ? 15.928 -3.970 4.495 1.00 33.19 86 ILE A CA 1
ATOM 699 C C . ILE A 1 86 ? 17.216 -4.237 5.267 1.00 33.19 86 ILE A C 1
ATOM 701 O O . ILE A 1 86 ? 17.216 -4.264 6.495 1.00 33.19 86 ILE A O 1
ATOM 705 N N . SER A 1 87 ? 18.246 -4.645 4.533 1.00 30.47 87 SER A N 1
ATOM 706 C CA . SER A 1 87 ? 19.627 -4.517 4.976 1.00 30.47 87 SER A CA 1
ATOM 707 C C . SER A 1 87 ? 19.873 -3.048 5.310 1.00 30.47 87 SER A C 1
ATOM 709 O O . SER A 1 87 ? 19.582 -2.221 4.450 1.00 30.47 87 SER A O 1
ATOM 711 N N . GLU A 1 88 ? 20.343 -2.818 6.537 1.00 34.44 88 GLU A N 1
ATOM 712 C CA . GLU A 1 88 ? 21.011 -1.615 7.076 1.00 34.44 88 GLU A CA 1
ATOM 713 C C . GLU A 1 88 ? 20.513 -0.237 6.611 1.00 34.44 88 GLU A C 1
ATOM 715 O O . GLU A 1 88 ? 20.765 0.169 5.456 1.00 34.44 88 GLU A O 1
#